Protein AF-A0A6I3LGN9-F1 (afdb_monomer_lite)

Foldseek 3Di:
DWDDDPNDIAAEDEPPCPVVVVVDDPPWDKDFDADADPVRSYGDGPDIGTDDDDPPVDPQDDDDDDPVDDSVNVVVVVVVVCVVPVVD

Radius of gyration: 17.91 Å; chains: 1; bounding box: 41×32×44 Å

pLDDT: mean 81.52, std 10.44, range [48.88, 93.81]

Sequence (88 aa):
FRVLVGNYLITAVCFNRPYLKKKLTLGSVVTISGKWDKHRQTVSVQELKNGPHQEDKSIEPVYSVKENVTVKMMRRFIKEALQHHLDS

Secondary structure (DSSP, 8-state):
-EEEETTEEEEEE-SS-TTHHHH--TT--EEEEEEEETTTTEEEEEEEEES---------------TT--HHHHHHHHHHHHHHHH--

Structure (mmCIF, N/CA/C/O backbone):
data_AF-A0A6I3LGN9-F1
#
_entry.id   AF-A0A6I3LGN9-F1
#
loop_
_atom_site.group_PDB
_atom_site.id
_atom_site.type_symbol
_atom_site.label_atom_id
_atom_site.label_alt_id
_atom_site.label_comp_id
_atom_site.label_asym_id
_atom_site.label_entity_id
_atom_site.label_seq_id
_atom_site.pdbx_PDB_ins_code
_atom_site.Cartn_x
_atom_site.Cartn_y
_atom_site.Cartn_z
_atom_site.occupancy
_atom_site.B_iso_or_equiv
_atom_site.auth_seq_id
_atom_site.auth_comp_id
_atom_site.auth_asym_id
_atom_site.auth_atom_id
_atom_site.pdbx_PDB_model_num
ATOM 1 N N . PHE A 1 1 ? -4.785 0.664 9.276 1.00 88.19 1 PHE A N 1
ATOM 2 C CA . PHE A 1 1 ? -5.034 2.093 9.572 1.00 88.19 1 PHE A CA 1
ATOM 3 C C . PHE A 1 1 ? -6.353 2.501 8.925 1.00 88.19 1 PHE A C 1
ATOM 5 O O . PHE A 1 1 ? -6.859 1.740 8.109 1.00 88.19 1 PHE A O 1
ATOM 12 N N . ARG A 1 2 ? -6.952 3.630 9.320 1.00 90.94 2 ARG A N 1
ATOM 13 C CA . ARG A 1 2 ? -8.229 4.099 8.750 1.00 90.94 2 ARG A CA 1
ATOM 14 C C . ARG A 1 2 ? -7.957 5.091 7.626 1.00 90.94 2 ARG A C 1
ATOM 16 O O . ARG A 1 2 ? -7.003 5.858 7.722 1.00 90.94 2 ARG A O 1
ATOM 23 N N . VAL A 1 3 ? -8.770 5.045 6.581 1.00 91.50 3 VAL A N 1
ATOM 24 C CA . VAL A 1 3 ? -8.642 5.890 5.391 1.00 91.50 3 VAL A CA 1
ATOM 25 C C . VAL A 1 3 ? -9.999 6.501 5.102 1.00 91.50 3 VAL A C 1
ATOM 27 O O . VAL A 1 3 ? -10.999 5.787 5.077 1.00 91.50 3 VAL A O 1
ATOM 30 N N . LEU A 1 4 ? -10.029 7.816 4.917 1.00 92.31 4 LEU A N 1
ATOM 31 C CA . LEU A 1 4 ? -11.228 8.534 4.508 1.00 92.31 4 LEU A CA 1
ATOM 32 C C . LEU A 1 4 ? -11.227 8.643 2.982 1.00 92.31 4 LEU A C 1
ATOM 34 O O . LEU A 1 4 ? -10.285 9.181 2.405 1.00 92.31 4 LEU A O 1
ATOM 38 N N . VAL A 1 5 ? -12.264 8.113 2.339 1.00 88.69 5 VAL A N 1
ATOM 39 C CA . VAL A 1 5 ? -12.457 8.181 0.887 1.00 88.69 5 VAL A CA 1
ATOM 40 C C . VAL A 1 5 ? -13.838 8.770 0.625 1.00 88.69 5 VAL A C 1
ATOM 42 O O . VAL A 1 5 ? -14.853 8.137 0.920 1.00 88.69 5 VAL A O 1
ATOM 45 N N . GLY A 1 6 ? -13.884 10.000 0.108 1.00 87.56 6 GLY A N 1
ATOM 46 C CA . GLY A 1 6 ? -15.128 10.769 0.036 1.00 87.56 6 GLY A CA 1
ATOM 47 C C . GLY A 1 6 ? -15.769 10.872 1.423 1.00 87.56 6 GLY A C 1
ATOM 48 O O . GLY A 1 6 ? -15.148 11.378 2.354 1.00 87.56 6 GLY A O 1
ATOM 49 N N . ASN A 1 7 ? -16.970 10.309 1.574 1.00 89.94 7 ASN A N 1
ATOM 50 C CA . ASN A 1 7 ? -17.719 10.309 2.837 1.00 89.94 7 ASN A CA 1
ATOM 51 C C . ASN A 1 7 ? -17.617 8.978 3.609 1.00 89.94 7 ASN A C 1
ATOM 53 O O . ASN A 1 7 ? -18.301 8.796 4.615 1.00 89.94 7 ASN A O 1
ATOM 57 N N . TYR A 1 8 ? -16.791 8.034 3.149 1.00 89.38 8 TYR A N 1
ATOM 58 C CA . TYR A 1 8 ? -16.673 6.700 3.735 1.00 89.38 8 TYR A CA 1
ATOM 59 C C . TYR A 1 8 ? -15.349 6.537 4.476 1.00 89.38 8 TYR A C 1
ATOM 61 O O . TYR A 1 8 ? -14.272 6.765 3.924 1.00 89.38 8 TYR A O 1
ATOM 69 N N . LEU A 1 9 ? -15.425 6.093 5.731 1.00 92.31 9 LEU A N 1
ATOM 70 C CA . LEU A 1 9 ? -14.255 5.799 6.554 1.00 92.31 9 LEU A CA 1
ATOM 71 C C . LEU A 1 9 ? -13.993 4.293 6.571 1.00 92.31 9 LEU A C 1
ATOM 73 O O . LEU A 1 9 ? -14.658 3.546 7.285 1.00 92.31 9 LEU A O 1
ATOM 77 N N . ILE A 1 10 ? -12.996 3.857 5.807 1.00 93.25 10 ILE A N 1
ATOM 78 C CA . ILE A 1 10 ? -12.687 2.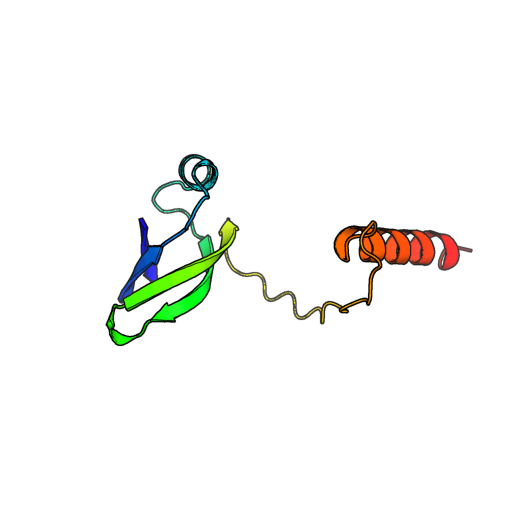441 5.592 1.00 93.25 10 ILE A CA 1
ATOM 79 C C . ILE A 1 10 ? -11.438 2.010 6.363 1.00 93.25 10 ILE A C 1
ATOM 81 O O . ILE A 1 10 ? -10.571 2.823 6.701 1.00 93.25 10 ILE A O 1
ATOM 85 N N . THR A 1 11 ? -11.317 0.711 6.635 1.00 93.81 11 THR A N 1
ATOM 86 C CA . THR A 1 11 ? -10.142 0.144 7.311 1.00 93.81 11 THR A CA 1
ATOM 87 C C . THR A 1 11 ? -9.196 -0.486 6.294 1.00 93.81 11 THR A C 1
ATOM 89 O O . THR A 1 11 ? -9.557 -1.426 5.600 1.00 93.81 11 THR A O 1
ATOM 92 N N . ALA A 1 12 ? -7.958 -0.008 6.219 1.00 92.31 12 ALA A N 1
ATOM 93 C CA . ALA A 1 12 ? -6.902 -0.602 5.405 1.00 92.31 12 ALA A CA 1
ATOM 94 C C . ALA A 1 12 ? -6.014 -1.513 6.268 1.00 92.31 12 ALA A C 1
ATOM 96 O O . ALA A 1 12 ? -5.381 -1.055 7.231 1.00 92.31 12 ALA A O 1
ATOM 97 N N . VAL A 1 13 ? -5.958 -2.802 5.930 1.00 91.38 13 VAL A N 1
ATOM 98 C CA . VAL A 1 13 ? -5.156 -3.813 6.632 1.00 91.38 13 VAL A CA 1
ATOM 99 C C . VAL A 1 13 ? -3.955 -4.194 5.772 1.00 91.38 13 VAL A C 1
ATOM 101 O O . VAL A 1 13 ? -4.109 -4.765 4.694 1.00 91.38 13 VAL A O 1
ATOM 104 N N . CYS A 1 14 ? -2.753 -3.893 6.269 1.00 88.94 14 CYS A N 1
ATOM 105 C CA . CYS A 1 14 ? -1.487 -4.291 5.657 1.00 88.94 14 CYS A CA 1
ATOM 106 C C . CYS A 1 14 ? -0.864 -5.427 6.474 1.00 88.94 14 CYS A C 1
ATOM 108 O O . CYS A 1 14 ? -0.495 -5.216 7.630 1.00 88.94 14 CYS A O 1
ATOM 110 N N . PHE A 1 15 ? -0.700 -6.604 5.875 1.00 86.00 15 PHE A N 1
ATOM 111 C CA . PHE A 1 15 ? -0.021 -7.732 6.515 1.00 86.00 15 PHE A CA 1
ATOM 112 C C . PHE A 1 15 ? 1.486 -7.700 6.232 1.00 86.00 15 PHE A C 1
ATOM 114 O O . PHE A 1 15 ? 1.900 -7.417 5.112 1.00 86.00 15 PHE A O 1
ATOM 121 N N . ASN A 1 16 ? 2.299 -7.987 7.255 1.00 85.12 16 ASN A N 1
ATOM 122 C CA . ASN A 1 16 ? 3.761 -8.132 7.174 1.00 85.12 16 ASN A CA 1
ATOM 123 C C . ASN A 1 16 ? 4.534 -6.927 6.584 1.00 85.12 16 ASN A C 1
ATOM 125 O O . ASN A 1 16 ? 5.547 -7.082 5.905 1.00 85.12 16 ASN A O 1
ATOM 129 N N . ARG A 1 17 ? 4.054 -5.695 6.807 1.00 80.69 17 ARG A N 1
ATOM 130 C CA . ARG A 1 17 ? 4.692 -4.472 6.276 1.00 80.69 17 ARG A CA 1
ATOM 131 C C . ARG A 1 17 ? 4.873 -3.383 7.341 1.00 80.69 17 ARG A C 1
ATOM 133 O O . ARG A 1 17 ? 4.267 -2.315 7.236 1.00 80.69 17 ARG A O 1
ATOM 140 N N . PRO A 1 18 ? 5.720 -3.604 8.364 1.00 81.94 18 PRO A N 1
ATOM 141 C CA . PRO A 1 18 ? 5.937 -2.625 9.435 1.00 81.94 18 PRO A CA 1
ATOM 142 C C . PRO A 1 18 ? 6.587 -1.323 8.937 1.00 81.94 18 PRO A C 1
ATOM 144 O O . PRO A 1 18 ? 6.318 -0.250 9.474 1.00 81.94 18 PRO A O 1
ATOM 147 N N . TYR A 1 19 ? 7.390 -1.385 7.868 1.00 81.12 19 TYR A N 1
ATOM 148 C CA . TYR A 1 19 ? 8.061 -0.222 7.275 1.00 81.12 19 TYR A CA 1
ATOM 149 C C . TYR A 1 19 ? 7.088 0.825 6.711 1.00 81.12 19 TYR A C 1
ATOM 151 O O . TYR A 1 19 ? 7.422 2.009 6.672 1.00 81.12 19 TYR A O 1
ATOM 159 N N . LEU A 1 20 ? 5.879 0.418 6.305 1.00 80.69 20 LEU A N 1
ATOM 160 C CA . LEU A 1 20 ? 4.858 1.342 5.804 1.00 80.69 20 LEU A CA 1
ATOM 161 C C . LEU A 1 20 ? 4.402 2.318 6.890 1.00 80.69 20 LEU A C 1
ATOM 163 O O . LEU A 1 20 ? 4.091 3.461 6.580 1.00 80.69 20 LEU A O 1
ATOM 167 N N . LYS A 1 21 ? 4.442 1.912 8.165 1.00 79.81 21 LYS A N 1
ATOM 168 C CA . LYS A 1 21 ? 4.047 2.769 9.289 1.00 79.81 21 LYS A CA 1
ATOM 169 C C . LYS A 1 21 ? 4.902 4.036 9.386 1.00 79.81 21 LYS A C 1
ATOM 171 O O . LYS A 1 21 ? 4.372 5.084 9.718 1.00 79.81 21 LYS A O 1
ATOM 176 N N . LYS A 1 22 ? 6.201 3.956 9.068 1.00 81.19 22 LYS A N 1
ATOM 177 C CA . LYS A 1 22 ? 7.110 5.120 9.075 1.00 81.19 22 LYS A CA 1
ATOM 178 C C . LYS A 1 22 ? 6.919 6.038 7.863 1.00 81.19 22 LYS A C 1
ATOM 180 O O . LYS A 1 22 ? 7.290 7.200 7.920 1.00 81.19 22 LYS A O 1
ATOM 185 N N . LYS A 1 23 ? 6.383 5.502 6.762 1.00 78.06 23 LYS A N 1
ATOM 186 C CA . LYS A 1 23 ? 6.190 6.219 5.491 1.00 78.06 23 LYS A CA 1
ATOM 187 C C . LYS A 1 23 ? 4.801 6.843 5.349 1.00 78.06 23 LYS A C 1
ATOM 189 O O . LYS A 1 23 ? 4.568 7.560 4.381 1.00 78.06 2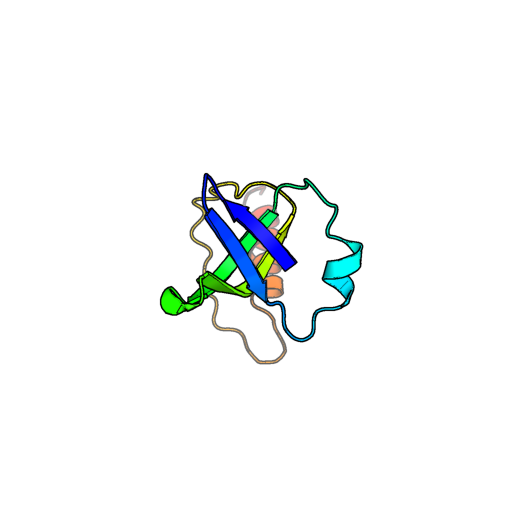3 LYS A O 1
ATOM 194 N N . LEU A 1 24 ? 3.891 6.535 6.272 1.00 83.31 24 LEU A N 1
ATOM 195 C CA . LEU A 1 24 ? 2.528 7.046 6.303 1.00 83.31 24 LEU A CA 1
ATOM 196 C C . LEU A 1 24 ? 2.449 8.207 7.291 1.00 83.31 24 LEU A C 1
ATOM 198 O O . LEU A 1 24 ? 2.589 8.014 8.497 1.00 83.31 24 LEU A O 1
ATOM 202 N N . THR A 1 25 ? 2.196 9.402 6.772 1.00 83.88 25 THR A N 1
ATOM 203 C CA . THR A 1 25 ? 1.889 10.588 7.572 1.00 83.88 25 THR A CA 1
ATOM 204 C C . THR A 1 25 ? 0.379 10.811 7.612 1.00 83.88 25 THR A C 1
ATOM 206 O O . THR A 1 25 ? -0.333 10.569 6.633 1.00 83.88 25 THR A O 1
ATOM 209 N N . LEU A 1 26 ? -0.138 11.247 8.762 1.00 85.69 26 LEU A N 1
ATOM 210 C CA . LEU A 1 26 ? -1.545 11.629 8.897 1.00 85.69 26 LEU A CA 1
ATOM 211 C C . LEU A 1 26 ? -1.873 12.763 7.917 1.00 85.69 26 LEU A C 1
ATOM 213 O O . LEU A 1 26 ? -1.081 13.684 7.749 1.00 85.69 26 LEU A O 1
ATOM 217 N N . GLY A 1 27 ? -3.027 12.670 7.255 1.00 84.69 27 GLY A N 1
ATOM 218 C CA . GLY A 1 27 ? -3.456 13.645 6.247 1.00 84.69 27 GLY A CA 1
ATOM 219 C C . GLY A 1 27 ? -2.798 13.492 4.870 1.00 84.69 27 GLY A C 1
ATOM 220 O O . GLY A 1 27 ? -3.177 14.208 3.949 1.00 84.69 27 GLY A O 1
ATOM 221 N N . SER A 1 28 ? -1.855 12.560 4.687 1.00 87.06 28 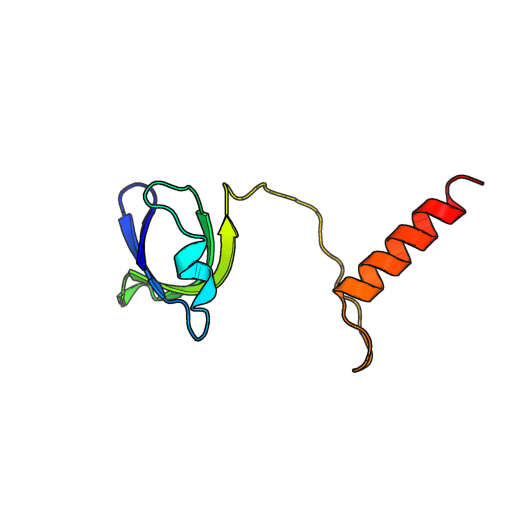SER A N 1
ATOM 222 C CA . SER A 1 28 ? -1.296 12.292 3.357 1.00 87.06 28 SER A CA 1
ATOM 223 C C . SER A 1 28 ? -2.296 11.582 2.444 1.00 87.06 28 SER A C 1
ATOM 225 O O . SER A 1 28 ? -3.036 10.689 2.863 1.00 87.06 28 SER A O 1
ATOM 227 N N . VAL A 1 29 ? -2.290 11.971 1.169 1.00 88.44 29 VAL A N 1
ATOM 228 C CA . VAL A 1 29 ? -3.030 11.269 0.119 1.00 88.44 29 VAL A CA 1
ATOM 229 C C . VAL A 1 29 ? -2.254 10.013 -0.257 1.00 88.44 29 VAL A C 1
ATOM 231 O O . VAL A 1 29 ? -1.062 10.072 -0.568 1.00 88.44 29 VAL A O 1
ATOM 234 N N . VAL A 1 30 ? -2.935 8.872 -0.231 1.00 89.81 30 VAL A N 1
ATOM 235 C CA . VAL A 1 30 ? -2.358 7.572 -0.571 1.00 89.81 30 VAL A CA 1
ATOM 236 C C . VAL A 1 30 ? -3.281 6.814 -1.506 1.00 89.81 30 VAL A C 1
ATOM 238 O O . VAL A 1 30 ? -4.503 6.908 -1.414 1.00 89.81 30 VAL A O 1
ATOM 241 N N . THR A 1 31 ? -2.677 6.018 -2.375 1.00 90.12 31 THR A N 1
ATOM 242 C CA . THR A 1 31 ? -3.372 5.096 -3.265 1.00 90.12 31 THR A CA 1
ATOM 243 C C . THR A 1 31 ? -3.211 3.681 -2.736 1.00 90.12 31 THR A C 1
ATOM 245 O O . THR A 1 31 ? -2.098 3.240 -2.437 1.00 90.12 31 THR A O 1
ATOM 248 N N . ILE A 1 32 ? -4.326 2.964 -2.615 1.00 90.38 32 ILE A N 1
ATOM 249 C CA . ILE A 1 32 ? -4.376 1.621 -2.039 1.00 90.38 32 ILE A CA 1
ATOM 250 C C . ILE A 1 32 ? -5.011 0.679 -3.054 1.00 90.38 32 ILE A C 1
ATOM 252 O O . ILE A 1 32 ? -6.154 0.884 -3.452 1.00 90.38 32 ILE A O 1
ATOM 256 N N . SER A 1 33 ? -4.292 -0.386 -3.399 1.00 90.50 33 SER A N 1
ATOM 257 C CA . SER A 1 33 ? -4.783 -1.454 -4.268 1.00 90.50 33 SER A CA 1
ATOM 258 C C . SER A 1 33 ? -4.853 -2.758 -3.487 1.00 90.50 33 SER A C 1
ATOM 260 O O . SER A 1 33 ? -3.917 -3.127 -2.766 1.00 90.50 33 SER A O 1
ATOM 262 N N . GLY A 1 34 ? -5.966 -3.475 -3.607 1.00 90.75 34 GLY A N 1
ATOM 263 C CA . GLY A 1 34 ? -6.149 -4.709 -2.861 1.00 90.75 34 GLY A CA 1
ATOM 264 C C . GLY A 1 34 ? -7.552 -5.290 -2.929 1.00 90.75 34 GLY A C 1
ATOM 265 O O . GLY A 1 34 ? -8.391 -4.862 -3.718 1.00 90.75 34 GLY A O 1
ATOM 266 N N . LYS A 1 35 ? -7.797 -6.290 -2.080 1.00 93.06 35 LYS A N 1
ATOM 267 C CA . LYS A 1 35 ? -9.094 -6.967 -1.997 1.00 93.06 35 LYS A CA 1
ATOM 268 C C . LYS A 1 35 ? -10.035 -6.149 -1.119 1.00 93.06 35 LYS A C 1
ATOM 270 O O . LYS A 1 35 ? -9.693 -5.855 0.026 1.00 93.06 35 LYS A O 1
ATOM 275 N N . TRP A 1 36 ? -11.210 -5.813 -1.640 1.00 91.88 36 TRP A N 1
ATOM 276 C CA . TRP A 1 36 ? -12.257 -5.135 -0.882 1.00 91.88 36 TRP A CA 1
ATOM 277 C C . TRP A 1 36 ? -13.211 -6.140 -0.236 1.00 91.88 36 TRP A C 1
ATOM 279 O O . TRP A 1 36 ? -13.783 -6.990 -0.917 1.00 91.88 36 TRP A O 1
ATOM 289 N N . ASP A 1 37 ? -13.400 -6.020 1.074 1.00 91.62 37 ASP A N 1
ATOM 290 C CA . ASP A 1 37 ? -14.458 -6.686 1.826 1.00 91.62 37 ASP A CA 1
ATOM 291 C C . ASP A 1 37 ? -15.553 -5.661 2.149 1.00 91.62 37 ASP A C 1
ATOM 293 O O . ASP A 1 37 ? -15.413 -4.823 3.048 1.00 91.62 37 ASP A O 1
ATOM 297 N N . LYS A 1 38 ? -16.652 -5.727 1.387 1.00 86.50 38 LYS A N 1
ATOM 298 C CA . LYS A 1 38 ? -17.786 -4.799 1.497 1.00 86.50 38 LYS A CA 1
ATOM 299 C C . LYS A 1 38 ? -18.505 -4.911 2.840 1.00 86.50 38 LYS A C 1
ATOM 301 O O . LYS A 1 38 ? -18.923 -3.889 3.378 1.00 86.50 38 LYS A O 1
ATOM 306 N N . HIS A 1 39 ? -18.643 -6.119 3.387 1.00 90.19 39 HIS A N 1
ATOM 307 C CA . HIS A 1 39 ? -19.364 -6.338 4.644 1.00 90.19 39 HIS A CA 1
ATOM 308 C C . HIS A 1 39 ? -18.622 -5.714 5.823 1.00 90.19 39 HIS A C 1
ATOM 310 O O . HIS A 1 39 ? -19.243 -5.180 6.738 1.00 90.19 39 HIS A O 1
ATOM 316 N N . ARG A 1 40 ? -17.286 -5.746 5.782 1.00 87.25 40 ARG A N 1
ATOM 317 C CA . ARG A 1 40 ? -16.431 -5.244 6.865 1.00 87.25 40 ARG A CA 1
ATOM 318 C C . ARG A 1 40 ? -15.869 -3.848 6.599 1.00 87.25 40 ARG A C 1
ATOM 320 O O . ARG A 1 40 ? -15.060 -3.372 7.392 1.00 87.25 40 ARG A O 1
ATOM 327 N N . GLN A 1 41 ? -16.237 -3.216 5.480 1.00 89.88 41 GLN A N 1
ATOM 328 C CA . GLN A 1 41 ? -15.669 -1.947 5.004 1.00 89.88 41 GLN A CA 1
ATOM 329 C C . GLN A 1 41 ? -14.133 -1.922 5.101 1.00 89.88 41 GLN A C 1
ATOM 331 O O . GLN A 1 41 ? -13.515 -0.955 5.562 1.00 89.88 41 GLN A O 1
ATOM 336 N N . THR A 1 42 ? -13.514 -3.043 4.727 1.00 91.88 42 THR A N 1
ATOM 337 C CA . THR A 1 42 ? -12.090 -3.292 4.944 1.00 91.88 42 THR A CA 1
ATOM 338 C C . THR A 1 42 ? -11.394 -3.623 3.629 1.00 91.88 42 THR A C 1
ATOM 340 O O . THR A 1 42 ? -11.846 -4.481 2.877 1.00 91.88 42 THR A O 1
ATOM 343 N N . VAL A 1 43 ? -10.264 -2.969 3.359 1.00 93.19 43 VAL A N 1
ATOM 344 C CA . VAL A 1 43 ? -9.368 -3.300 2.243 1.00 93.19 43 VAL A CA 1
ATOM 345 C C . VAL A 1 43 ? -8.188 -4.106 2.776 1.00 93.19 43 VAL A C 1
ATOM 347 O O . VAL A 1 43 ? -7.439 -3.628 3.632 1.00 93.19 43 VAL A O 1
ATOM 350 N N . SER A 1 44 ? -7.971 -5.303 2.236 1.00 92.75 44 SER A N 1
ATOM 351 C CA . SER A 1 44 ? -6.699 -6.016 2.378 1.00 92.75 44 SER A CA 1
ATOM 352 C C . SER A 1 44 ? -5.707 -5.482 1.352 1.00 92.75 44 SER A C 1
ATOM 354 O O . SER A 1 44 ? -5.835 -5.748 0.157 1.00 92.75 44 SER A O 1
ATOM 356 N N . VAL A 1 45 ? -4.728 -4.716 1.827 1.00 90.75 45 VAL A N 1
ATOM 357 C CA . VAL A 1 45 ? -3.783 -3.971 0.991 1.00 90.75 45 VAL A CA 1
ATOM 358 C C . VAL A 1 45 ? -2.732 -4.905 0.395 1.00 90.75 45 VAL A C 1
ATOM 360 O O . VAL A 1 45 ? -1.974 -5.539 1.130 1.00 90.75 45 VAL A O 1
ATOM 363 N N . GLN A 1 46 ? -2.654 -4.948 -0.935 1.00 88.12 46 GLN A N 1
ATOM 364 C CA . GLN A 1 46 ? -1.596 -5.644 -1.677 1.00 88.12 46 GLN A CA 1
ATOM 365 C C . GLN A 1 46 ? -0.492 -4.668 -2.096 1.00 88.12 46 GLN A C 1
ATOM 367 O O . GLN A 1 46 ? 0.701 -4.951 -1.946 1.00 88.12 46 GLN A O 1
ATOM 372 N N . GLU A 1 47 ? -0.893 -3.483 -2.551 1.00 86.31 47 GLU A N 1
ATOM 373 C CA . GLU A 1 47 ? 0.006 -2.408 -2.943 1.00 86.31 47 GLU A CA 1
ATOM 374 C C . GLU A 1 47 ? -0.452 -1.084 -2.330 1.00 86.31 47 GLU A C 1
ATOM 376 O O . GLU A 1 47 ? -1.645 -0.788 -2.252 1.00 86.31 47 GLU A O 1
ATOM 381 N N . LEU A 1 48 ? 0.518 -0.300 -1.864 1.00 87.38 48 LEU A N 1
ATOM 382 C CA . LEU A 1 48 ? 0.299 1.027 -1.311 1.00 87.38 48 LEU A CA 1
ATOM 383 C C . LEU A 1 48 ? 1.301 1.977 -1.952 1.00 87.38 48 LEU A C 1
ATOM 385 O O . LEU A 1 48 ? 2.510 1.766 -1.831 1.00 87.38 48 LEU A O 1
ATOM 389 N N . LYS A 1 49 ? 0.790 3.009 -2.618 1.00 86.44 49 LYS A N 1
ATOM 390 C CA . LYS A 1 49 ? 1.580 4.081 -3.221 1.00 86.44 49 LYS A CA 1
ATOM 391 C C . LYS A 1 49 ? 1.280 5.381 -2.486 1.00 86.44 49 LYS A C 1
ATOM 393 O O . LYS A 1 49 ? 0.129 5.677 -2.171 1.00 86.44 49 LYS A O 1
ATOM 398 N N . ASN A 1 50 ? 2.324 6.149 -2.203 1.00 83.25 50 ASN A N 1
ATOM 399 C CA . ASN A 1 50 ? 2.171 7.484 -1.638 1.00 83.25 50 ASN A CA 1
ATOM 400 C C . ASN A 1 50 ? 1.832 8.451 -2.777 1.00 83.25 50 ASN A C 1
ATOM 402 O O . ASN A 1 50 ? 2.498 8.421 -3.810 1.00 83.25 50 ASN A O 1
ATOM 406 N N . GLY A 1 51 ? 0.825 9.299 -2.579 1.00 80.69 51 GLY A N 1
ATOM 407 C CA . GLY A 1 51 ? 0.328 10.227 -3.590 1.00 80.69 51 GLY A CA 1
ATOM 408 C C . GLY A 1 51 ? -0.957 9.761 -4.288 1.00 80.69 51 GLY A C 1
ATOM 409 O O . GLY A 1 51 ? -1.392 8.612 -4.120 1.00 80.69 51 GLY A O 1
ATOM 410 N N . PRO A 1 52 ? -1.594 10.674 -5.044 1.00 76.69 52 PRO A N 1
ATOM 411 C CA . PRO A 1 52 ? -2.767 10.357 -5.846 1.00 76.69 52 PRO A CA 1
ATOM 412 C C . PRO A 1 52 ? -2.411 9.346 -6.936 1.00 76.69 52 PRO A C 1
ATOM 414 O O . PRO A 1 52 ? -1.289 9.334 -7.449 1.00 76.69 52 PRO A O 1
ATOM 417 N N . HIS A 1 53 ? -3.373 8.499 -7.294 1.00 76.81 53 HIS A N 1
ATOM 418 C CA . HIS A 1 53 ? -3.213 7.593 -8.419 1.00 76.81 53 HIS A CA 1
ATOM 419 C C . HIS A 1 53 ? -3.126 8.444 -9.684 1.00 76.81 53 HIS A C 1
ATOM 421 O O . HIS A 1 53 ? -4.114 9.048 -10.094 1.00 76.81 53 HIS A O 1
ATOM 427 N N . GLN A 1 54 ? -1.938 8.539 -10.273 1.00 67.00 54 GLN A N 1
ATOM 428 C CA . GLN A 1 54 ? -1.825 9.003 -11.645 1.00 67.00 54 GLN A CA 1
ATOM 429 C C . GLN A 1 54 ? -2.346 7.864 -12.519 1.00 67.00 54 GLN A C 1
ATOM 431 O O . GLN A 1 54 ? -1.837 6.746 -12.417 1.00 67.00 54 GLN A O 1
ATOM 436 N N . GLU A 1 55 ? -3.392 8.129 -13.308 1.00 56.44 55 GLU A N 1
ATOM 437 C CA . GLU A 1 55 ? -3.839 7.227 -14.372 1.00 56.44 55 GLU A CA 1
ATOM 438 C C . GLU A 1 55 ? -2.720 7.118 -15.408 1.00 56.44 55 GLU A C 1
ATOM 440 O O . GLU A 1 55 ? -2.706 7.796 -16.434 1.00 56.44 55 GLU A O 1
ATOM 445 N N . ASP A 1 56 ? -1.749 6.264 -15.128 1.00 56.84 56 ASP A N 1
ATOM 446 C CA . ASP A 1 56 ? -0.807 5.828 -16.132 1.00 56.84 56 ASP A CA 1
ATOM 447 C C . ASP A 1 56 ? -1.558 4.782 -16.966 1.00 56.84 56 ASP A C 1
ATOM 449 O O . ASP A 1 56 ? -1.612 3.601 -16.630 1.00 56.84 56 ASP A O 1
ATOM 453 N N . LYS A 1 57 ? -2.229 5.231 -18.037 1.00 53.72 57 LYS A N 1
ATOM 454 C CA . LYS A 1 57 ? -2.909 4.366 -19.026 1.00 53.72 57 LYS A CA 1
ATOM 455 C C . LYS A 1 57 ? -1.918 3.523 -19.844 1.00 53.72 57 LYS A C 1
ATOM 457 O O . LYS A 1 57 ? -2.251 3.037 -20.925 1.00 53.72 57 LYS A O 1
ATOM 462 N N . SER A 1 58 ? -0.690 3.362 -19.363 1.00 60.31 58 SER A N 1
ATOM 463 C CA . SER A 1 58 ? 0.298 2.485 -19.954 1.00 60.31 58 SER A CA 1
ATOM 464 C C . SER A 1 58 ? -0.075 1.040 -19.626 1.00 60.31 58 SER A C 1
ATOM 466 O O . SER A 1 58 ? -0.040 0.584 -18.485 1.00 60.31 58 SER A O 1
ATOM 468 N N . ILE A 1 59 ? -0.479 0.303 -20.659 1.00 61.31 59 ILE A N 1
ATOM 469 C CA . ILE A 1 59 ? -0.626 -1.147 -20.577 1.00 61.31 59 ILE A CA 1
ATOM 470 C C . ILE A 1 59 ? 0.757 -1.701 -20.241 1.00 61.31 59 ILE A C 1
ATOM 472 O O . ILE A 1 59 ? 1.668 -1.659 -21.069 1.00 61.31 59 ILE A O 1
ATOM 476 N N . GLU A 1 60 ? 0.939 -2.190 -19.017 1.00 65.56 60 GLU A N 1
ATOM 477 C CA . GLU A 1 60 ? 2.205 -2.791 -18.637 1.00 65.56 60 GLU A CA 1
ATOM 478 C C . GLU A 1 60 ? 2.307 -4.216 -19.208 1.00 65.56 60 GLU A C 1
ATOM 480 O O . GLU A 1 60 ? 1.518 -5.088 -18.831 1.00 65.56 60 GLU A O 1
ATOM 485 N N . PRO A 1 61 ? 3.292 -4.515 -20.069 1.00 63.81 61 PRO A N 1
ATOM 486 C CA . PRO A 1 61 ? 3.458 -5.860 -20.599 1.00 63.81 61 PRO A CA 1
ATOM 487 C C . PRO A 1 61 ? 3.875 -6.838 -19.490 1.00 63.81 61 PRO A C 1
ATOM 489 O O . PRO A 1 61 ? 4.710 -6.527 -18.622 1.00 63.81 61 PRO A O 1
ATOM 492 N N . VAL A 1 62 ? 3.286 -8.035 -19.530 1.00 67.12 62 VAL A N 1
ATOM 493 C CA . VAL A 1 62 ? 3.642 -9.176 -18.679 1.00 67.12 62 VAL A CA 1
ATOM 494 C C . VAL A 1 62 ? 4.562 -10.089 -19.483 1.00 67.12 62 VAL A C 1
ATOM 496 O O . VAL A 1 62 ? 4.158 -10.644 -20.500 1.00 67.12 62 VAL A O 1
ATOM 499 N N . TYR A 1 63 ? 5.808 -10.234 -19.029 1.00 72.56 63 TYR A N 1
ATOM 500 C CA . TYR A 1 63 ? 6.803 -11.091 -19.672 1.00 72.56 63 TYR A CA 1
ATOM 501 C C . TYR A 1 63 ? 6.946 -12.404 -18.909 1.00 72.56 63 TYR A C 1
ATOM 503 O O . TYR A 1 63 ? 7.023 -12.407 -17.679 1.00 72.56 63 TYR A O 1
ATOM 511 N N . SER A 1 64 ? 7.030 -13.512 -19.642 1.00 73.81 64 SER A N 1
ATOM 512 C CA . SER A 1 64 ? 7.420 -14.797 -19.061 1.00 73.81 64 SER A CA 1
ATOM 513 C C . SER A 1 64 ? 8.907 -14.746 -18.722 1.00 73.81 64 SER A C 1
ATOM 515 O O . SER A 1 64 ? 9.741 -14.598 -19.613 1.00 73.81 64 SER A O 1
ATOM 517 N N . VAL A 1 65 ? 9.242 -14.838 -17.437 1.00 75.19 65 VAL A N 1
ATOM 518 C CA . VAL A 1 65 ? 10.623 -14.776 -16.940 1.00 75.19 65 VAL A CA 1
ATOM 519 C C . VAL A 1 65 ? 11.001 -16.086 -16.240 1.00 75.19 65 VAL A C 1
ATOM 521 O O . VAL A 1 65 ? 10.165 -16.698 -15.579 1.00 75.19 65 VAL A O 1
ATOM 524 N N . LYS A 1 66 ? 12.254 -16.538 -16.401 1.00 75.19 66 LYS A N 1
ATOM 525 C CA . LYS A 1 66 ? 12.832 -17.666 -15.637 1.00 75.19 66 LYS A CA 1
ATOM 526 C C . LYS A 1 66 ? 13.145 -17.227 -14.202 1.00 75.19 66 LYS A C 1
ATOM 528 O O . LYS A 1 66 ? 13.378 -16.046 -13.981 1.00 75.19 66 LYS A O 1
ATOM 533 N N . GLU A 1 67 ? 13.226 -18.170 -13.261 1.00 68.38 67 GLU A N 1
ATOM 534 C CA . GLU A 1 67 ? 13.357 -17.934 -11.803 1.00 68.38 67 GLU A CA 1
ATOM 535 C C . GLU A 1 67 ? 14.392 -16.872 -11.388 1.00 68.38 67 GLU A C 1
ATOM 537 O O . GLU A 1 67 ? 14.165 -16.130 -10.435 1.00 68.38 67 GLU A O 1
ATOM 542 N N . ASN A 1 68 ? 15.494 -16.738 -12.129 1.00 75.25 68 ASN A N 1
ATOM 543 C CA . ASN A 1 68 ? 16.565 -15.789 -11.811 1.00 75.25 68 ASN A CA 1
ATOM 544 C C . ASN A 1 68 ? 16.352 -14.367 -12.365 1.00 75.25 68 ASN A C 1
ATOM 546 O O . ASN A 1 68 ? 17.157 -13.478 -12.094 1.00 75.25 68 ASN A O 1
ATOM 550 N N . VAL A 1 69 ? 15.298 -14.128 -13.150 1.00 75.94 69 VAL A N 1
ATOM 551 C CA . VAL A 1 69 ? 15.005 -12.833 -13.775 1.00 75.94 69 VAL A CA 1
ATOM 552 C C . VAL A 1 69 ? 13.637 -12.350 -13.315 1.00 75.94 69 VAL A C 1
ATOM 554 O O . VAL A 1 69 ? 12.637 -13.044 -13.432 1.00 75.94 69 VAL A O 1
ATOM 557 N N . THR A 1 70 ? 13.566 -11.121 -12.805 1.00 80.50 70 THR A N 1
ATOM 558 C CA . THR A 1 70 ? 12.279 -10.503 -12.461 1.00 80.50 70 THR A CA 1
ATOM 559 C C . THR A 1 70 ? 11.701 -9.765 -13.665 1.00 80.50 70 THR A C 1
ATOM 561 O O . THR A 1 70 ? 12.440 -9.184 -14.462 1.00 80.50 70 THR A O 1
ATOM 564 N N . VAL A 1 71 ? 10.370 -9.690 -13.761 1.00 78.44 71 VAL A N 1
ATOM 565 C CA . VAL A 1 71 ? 9.671 -8.893 -14.792 1.00 78.44 71 VAL A CA 1
ATOM 566 C C . VAL A 1 71 ? 10.167 -7.439 -14.803 1.00 78.44 71 VAL A C 1
ATOM 568 O O . VAL A 1 71 ? 10.335 -6.840 -15.863 1.00 78.44 71 VAL A O 1
ATOM 571 N N . LYS A 1 72 ? 10.491 -6.888 -13.625 1.00 79.69 72 LYS A N 1
ATOM 572 C CA . LYS A 1 72 ? 11.075 -5.548 -13.476 1.00 79.69 72 LYS A CA 1
ATOM 573 C C . LYS A 1 72 ? 12.434 -5.421 -14.172 1.00 79.69 72 LYS A C 1
ATOM 575 O O . LYS A 1 72 ? 12.686 -4.419 -14.834 1.00 79.69 72 LYS A O 1
ATOM 580 N N . MET A 1 73 ? 13.300 -6.421 -14.017 1.00 81.75 73 MET A N 1
ATOM 581 C CA . MET A 1 73 ? 14.623 -6.439 -14.641 1.00 81.75 73 MET A CA 1
ATOM 582 C C . MET A 1 73 ? 14.509 -6.568 -16.164 1.00 81.75 73 MET A C 1
ATOM 584 O O . MET A 1 73 ? 15.149 -5.812 -16.888 1.00 81.75 73 MET A O 1
ATOM 588 N N . MET A 1 74 ? 13.617 -7.437 -16.648 1.00 82.25 74 MET A N 1
ATOM 589 C CA . MET A 1 74 ? 13.380 -7.602 -18.084 1.00 82.25 74 MET A CA 1
ATOM 590 C C . MET A 1 74 ? 12.829 -6.330 -18.741 1.00 82.25 74 MET A C 1
ATOM 592 O O . MET A 1 74 ? 13.309 -5.931 -19.799 1.00 82.25 74 MET A O 1
ATOM 596 N N . ARG A 1 75 ? 11.895 -5.628 -18.083 1.00 82.38 75 ARG A N 1
ATOM 597 C CA . ARG A 1 75 ? 11.420 -4.310 -18.541 1.00 82.38 75 ARG A CA 1
ATOM 598 C C . ARG A 1 75 ? 12.555 -3.295 -18.664 1.00 82.38 75 ARG A C 1
ATOM 600 O O . ARG A 1 75 ? 12.560 -2.516 -19.613 1.00 82.38 75 ARG A O 1
ATOM 607 N N . ARG A 1 76 ? 13.512 -3.303 -17.727 1.00 83.12 76 ARG A N 1
ATOM 608 C CA . ARG A 1 76 ? 14.676 -2.409 -17.782 1.00 83.12 76 ARG A CA 1
ATOM 609 C C . ARG A 1 76 ? 15.548 -2.712 -18.998 1.00 83.12 76 ARG A C 1
ATOM 611 O O . ARG A 1 76 ? 15.841 -1.788 -19.742 1.00 83.12 76 ARG A O 1
ATOM 618 N N . PHE A 1 77 ? 15.881 -3.982 -19.230 1.00 84.25 77 PHE A N 1
ATOM 619 C CA . PHE A 1 77 ? 16.701 -4.381 -20.379 1.00 84.25 77 PHE A CA 1
ATOM 620 C C . PHE A 1 77 ? 16.057 -4.025 -21.717 1.00 84.25 77 PHE A C 1
ATOM 622 O O . PHE A 1 77 ? 16.734 -3.507 -22.595 1.00 84.25 77 PHE A O 1
ATO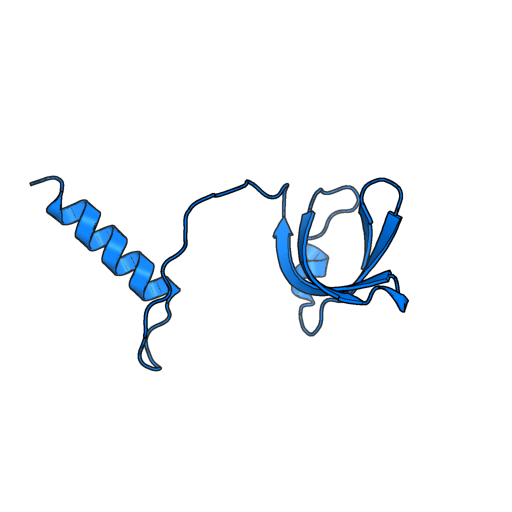M 629 N N . ILE A 1 78 ? 14.747 -4.245 -21.864 1.00 83.31 78 ILE A N 1
ATOM 630 C CA . ILE A 1 78 ? 14.022 -3.868 -23.087 1.00 83.31 78 ILE A CA 1
ATOM 631 C C . ILE A 1 78 ? 14.076 -2.351 -23.297 1.00 83.31 78 ILE A C 1
ATOM 633 O O . ILE A 1 78 ? 14.315 -1.896 -24.410 1.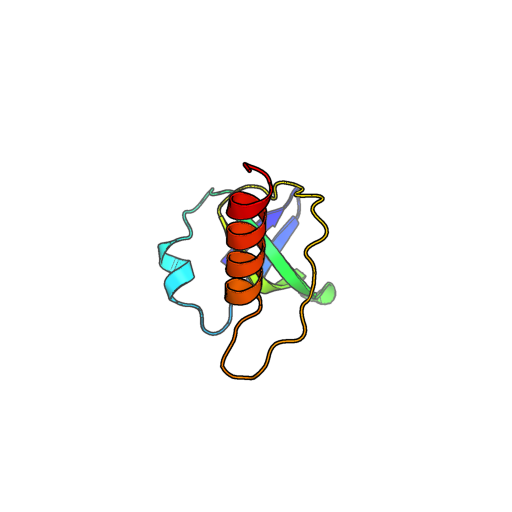00 83.31 78 ILE A O 1
ATOM 637 N N . LYS A 1 79 ? 13.894 -1.563 -22.230 1.00 83.81 79 LYS A N 1
ATOM 638 C CA . LYS A 1 79 ? 13.962 -0.099 -22.305 1.00 83.81 79 LYS A CA 1
ATOM 639 C C . LYS A 1 79 ? 15.365 0.397 -22.670 1.00 83.81 79 LYS A C 1
ATOM 641 O O . LYS A 1 79 ? 15.479 1.278 -23.512 1.00 83.81 79 LYS A O 1
ATOM 646 N N . GLU A 1 80 ? 16.404 -0.179 -22.069 1.00 85.25 80 GLU A N 1
ATOM 647 C CA . GLU A 1 80 ? 17.806 0.129 -22.386 1.00 85.25 80 GLU A CA 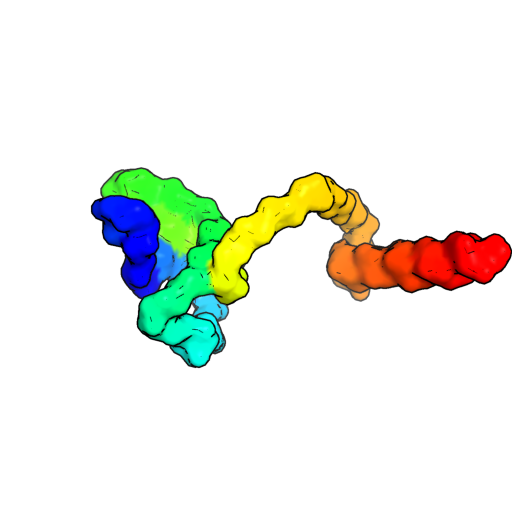1
ATOM 648 C C . GLU A 1 80 ? 18.135 -0.234 -23.843 1.00 85.25 80 GLU A C 1
ATOM 650 O O . GLU A 1 80 ? 18.686 0.590 -24.567 1.00 85.25 80 GLU A O 1
ATOM 655 N N . ALA A 1 81 ? 17.730 -1.419 -24.310 1.00 84.50 81 ALA A N 1
ATOM 656 C CA . ALA A 1 81 ? 17.951 -1.851 -25.690 1.00 84.50 81 ALA A CA 1
ATOM 657 C C . ALA A 1 81 ? 17.224 -0.959 -26.710 1.00 84.50 81 ALA A C 1
ATOM 659 O O . ALA A 1 81 ? 17.816 -0.576 -27.715 1.00 84.50 81 ALA A O 1
ATOM 660 N N . LEU A 1 82 ? 15.965 -0.590 -26.441 1.00 82.94 82 LEU A N 1
ATOM 661 C CA . LEU A 1 82 ? 15.207 0.344 -27.280 1.00 82.94 82 LEU A CA 1
ATOM 662 C C . LEU A 1 82 ? 15.883 1.715 -27.346 1.00 82.94 82 LEU A C 1
ATOM 664 O O . LEU A 1 82 ? 16.016 2.270 -28.430 1.00 82.94 82 LEU A O 1
ATOM 668 N N . GLN A 1 83 ? 16.336 2.241 -26.208 1.00 84.00 83 GLN A N 1
ATOM 669 C CA . GLN A 1 83 ? 17.019 3.532 -26.157 1.00 84.00 83 GLN A CA 1
ATOM 670 C C . GLN A 1 83 ? 18.334 3.513 -26.948 1.00 84.00 83 GLN A C 1
ATOM 672 O O . GLN A 1 83 ? 18.627 4.463 -27.659 1.00 84.00 83 GLN A O 1
ATOM 677 N N . HIS A 1 84 ? 19.104 2.425 -26.869 1.00 78.31 84 HIS A N 1
ATOM 678 C CA . HIS A 1 84 ? 20.373 2.308 -27.587 1.00 78.31 84 HIS A CA 1
ATOM 679 C C . HIS A 1 84 ? 20.232 2.062 -29.096 1.00 78.31 84 HIS A C 1
ATOM 681 O O . HIS A 1 84 ? 21.145 2.417 -29.833 1.00 78.31 84 HIS A O 1
ATOM 687 N N . HIS A 1 85 ? 19.132 1.462 -29.566 1.00 69.19 85 HIS A N 1
ATOM 688 C CA . HIS A 1 85 ? 18.950 1.136 -30.988 1.00 69.19 85 HIS A CA 1
ATOM 689 C C . HIS A 1 85 ? 18.071 2.111 -31.782 1.00 69.19 85 HIS A C 1
ATOM 691 O O . HIS A 1 85 ? 18.089 2.040 -33.004 1.00 69.19 85 HIS A O 1
ATOM 697 N N . LEU A 1 86 ? 17.309 2.997 -31.133 1.00 60.16 86 LEU A N 1
ATOM 698 C CA . LEU A 1 86 ? 16.503 4.020 -31.821 1.00 60.16 86 LEU A CA 1
ATOM 699 C C . LEU A 1 86 ? 17.265 5.336 -32.080 1.00 60.16 86 LEU A C 1
ATOM 701 O O . LEU A 1 86 ? 16.788 6.146 -32.867 1.00 60.16 86 LEU A O 1
ATOM 705 N N . ASP A 1 87 ? 18.428 5.534 -31.448 1.00 58.12 87 ASP A N 1
ATOM 706 C CA . ASP A 1 87 ? 19.303 6.715 -31.601 1.00 58.12 87 ASP A CA 1
ATOM 707 C C . ASP A 1 87 ? 20.445 6.508 -32.632 1.00 58.12 87 ASP A C 1
ATOM 709 O O . ASP A 1 87 ? 21.383 7.304 -32.688 1.00 58.12 87 ASP A O 1
ATOM 713 N N . SER A 1 88 ? 20.418 5.431 -33.434 1.00 48.88 88 SER A N 1
ATOM 714 C CA . SER A 1 88 ? 21.417 5.124 -34.483 1.00 48.88 88 SER A CA 1
ATOM 715 C C . SER A 1 88 ? 20.801 4.977 -35.866 1.00 48.88 88 SER A C 1
ATOM 717 O O . SER A 1 88 ? 19.683 4.425 -35.955 1.00 48.88 88 SER A O 1
#